Protein AF-A0A7S0JB39-F1 (afdb_monomer_lite)

InterPro domains:
  IPR001189 Manganese/iron superoxide dismutase [PR01703] (63-74)
  IPR001189 Manganese/iron superoxide dismutase [PR01703] (84-97)
  IPR019831 Manganese/iron superoxide dismutase, N-terminal [PF00081] (60-105)
  IPR036324 Manganese/iron superoxide dismutase, N-terminal domain superfamily [G3DSA:1.10.287.990] (77-115)
  IPR036324 Manganese/iron superoxide dismutase, N-terminal domain superfamily [SSF46609] (54-107)

Secondary structure (DSSP, 8-state):
-PPPPPHHHHHHHHHTT---TT--S-S-------------------------------SS--PPPSS-TTTTTTTS-HHHHHHIIIIIIHHHHHHHHHHHTTSPP--HHHHSTT---

Sequence (117 aa):
RVTPPPAGEQLLLSKFGLPSSYAAELTTTRRSALNLGIAATVASPLLLSSQSANAQDAMFSLPPLPYAYDALEPHVDAATMKFHHDYHHQAYINNLNKAMAGKPAASLASLMPGAKA

Radius of gyration: 22.7 Å; chains: 1; bounding box: 52×31×70 Å

Organism: NCBI:txid127549

Foldseek 3Di:
DDDDDPPVVVVLCVVLVHPPPPPPDDDDDDPDDPDDDDDDDDDDPPPPPPPPPPPPPQLDDQDDDPDQLCPPPPVDHSVNSCCCRVRVVVSVSVVVSVVCVPPPRDDPCRVDVPPDD

pLDDT: mean 73.62, std 20.68, range [37.75, 98.31]

Structure (mmCIF, N/CA/C/O backbone):
data_AF-A0A7S0JB39-F1
#
_entry.id   AF-A0A7S0JB39-F1
#
loop_
_atom_site.group_PDB
_atom_site.id
_atom_site.type_symbol
_atom_site.label_atom_id
_atom_site.label_alt_id
_atom_site.label_comp_id
_atom_site.label_asym_id
_atom_site.label_entity_id
_atom_site.label_seq_id
_atom_site.pdbx_PDB_ins_code
_atom_site.Cartn_x
_atom_site.Cartn_y
_atom_site.Cartn_z
_atom_site.occupancy
_atom_site.B_iso_or_equiv
_atom_site.auth_seq_id
_atom_site.auth_comp_id
_atom_site.auth_asym_id
_atom_site.auth_atom_id
_atom_site.pdbx_PDB_model_num
ATOM 1 N N . ARG A 1 1 ? 18.654 -16.261 0.564 1.00 37.75 1 ARG A N 1
ATOM 2 C CA . ARG A 1 1 ? 19.446 -15.151 1.150 1.00 37.75 1 ARG A CA 1
ATOM 3 C C . ARG A 1 1 ? 18.950 -13.863 0.505 1.00 37.75 1 ARG A C 1
ATOM 5 O O . ARG A 1 1 ? 19.311 -13.609 -0.632 1.00 37.75 1 ARG A O 1
ATOM 12 N N . VAL A 1 2 ? 18.032 -13.146 1.154 1.00 50.56 2 VAL A N 1
ATOM 13 C CA . VAL A 1 2 ? 17.442 -11.915 0.600 1.00 50.56 2 VAL A CA 1
ATOM 14 C C . VAL A 1 2 ? 18.444 -10.786 0.819 1.00 50.56 2 VAL A C 1
ATOM 16 O O . VAL A 1 2 ? 18.868 -10.558 1.952 1.00 50.56 2 VAL A O 1
ATOM 19 N N . THR A 1 3 ? 18.890 -10.143 -0.255 1.00 54.78 3 THR A N 1
ATOM 20 C CA . THR A 1 3 ? 19.767 -8.970 -0.179 1.00 54.78 3 THR A CA 1
ATOM 21 C C . THR A 1 3 ? 19.018 -7.827 0.504 1.00 54.78 3 THR A C 1
ATOM 23 O O . THR A 1 3 ? 17.880 -7.562 0.118 1.00 54.78 3 THR A O 1
ATOM 26 N N . PRO A 1 4 ? 19.603 -7.173 1.522 1.00 50.06 4 PRO A N 1
ATOM 27 C CA . PRO A 1 4 ? 18.938 -6.068 2.196 1.00 50.06 4 PRO A CA 1
ATOM 28 C C . PRO A 1 4 ? 18.714 -4.908 1.214 1.00 50.06 4 PRO A C 1
ATOM 30 O O . PRO A 1 4 ? 19.586 -4.654 0.374 1.00 50.06 4 PRO A O 1
ATOM 33 N N . PRO A 1 5 ? 17.571 -4.208 1.308 1.00 59.72 5 PRO A N 1
ATOM 34 C CA . PRO A 1 5 ? 17.297 -3.056 0.467 1.00 59.72 5 PRO A CA 1
ATOM 35 C C . PRO A 1 5 ? 18.322 -1.937 0.730 1.00 59.72 5 PRO A C 1
ATOM 37 O O . PRO A 1 5 ? 18.811 -1.793 1.860 1.00 59.72 5 PRO A O 1
ATOM 40 N N . PRO A 1 6 ? 18.677 -1.138 -0.292 1.00 71.81 6 PRO A N 1
ATOM 41 C CA . PRO A 1 6 ? 19.598 -0.018 -0.141 1.00 71.81 6 PRO A CA 1
ATOM 42 C C . PRO A 1 6 ? 19.122 0.951 0.953 1.00 71.81 6 PRO A C 1
ATOM 44 O O . PRO A 1 6 ? 17.929 1.123 1.193 1.00 71.81 6 PRO A O 1
ATOM 47 N N . ALA A 1 7 ? 20.064 1.622 1.623 1.00 62.91 7 ALA A N 1
ATOM 48 C CA . ALA A 1 7 ? 19.789 2.467 2.793 1.00 62.91 7 ALA A CA 1
ATOM 49 C C . ALA A 1 7 ? 18.712 3.551 2.559 1.00 62.91 7 ALA A C 1
ATOM 51 O O . ALA A 1 7 ? 17.996 3.920 3.490 1.00 62.91 7 ALA A O 1
ATOM 52 N N . GLY A 1 8 ? 18.557 4.025 1.316 1.00 60.66 8 GLY A N 1
ATOM 53 C CA . GLY A 1 8 ? 17.504 4.970 0.935 1.00 60.66 8 GLY A CA 1
ATOM 54 C C . GLY A 1 8 ? 16.088 4.394 1.045 1.00 60.66 8 GLY A C 1
ATOM 55 O O . GLY A 1 8 ? 15.182 5.090 1.500 1.00 60.66 8 GLY A O 1
ATOM 56 N N . GLU A 1 9 ? 15.901 3.114 0.721 1.00 59.06 9 GLU A N 1
ATOM 57 C CA . GLU A 1 9 ? 14.612 2.436 0.885 1.00 59.06 9 GLU A CA 1
ATOM 58 C C . GLU A 1 9 ? 14.302 2.226 2.367 1.00 59.06 9 GLU A C 1
ATOM 60 O O . GLU A 1 9 ? 13.189 2.507 2.799 1.00 59.06 9 GLU A O 1
ATOM 65 N N . GLN A 1 10 ? 15.292 1.861 3.188 1.00 59.97 10 GLN A N 1
ATOM 66 C CA . GLN A 1 10 ? 15.089 1.690 4.635 1.00 59.97 10 GLN A CA 1
ATOM 67 C C . GLN A 1 10 ? 14.588 2.968 5.327 1.00 59.97 10 GLN A C 1
ATOM 69 O O . GLN A 1 10 ? 13.722 2.910 6.205 1.00 59.97 10 GLN A O 1
ATOM 74 N N . LEU A 1 11 ? 15.079 4.135 4.901 1.00 63.25 11 LEU A N 1
ATOM 75 C CA . LEU A 1 11 ? 14.603 5.421 5.404 1.00 63.25 11 LEU A CA 1
ATOM 76 C C . LEU A 1 11 ? 13.153 5.702 4.979 1.00 63.25 11 LEU A C 1
ATOM 78 O O . LEU A 1 11 ? 12.378 6.225 5.779 1.00 63.25 11 LEU A O 1
ATOM 82 N N . LEU A 1 12 ? 12.757 5.329 3.759 1.00 60.78 12 LEU A N 1
ATOM 83 C CA . LEU A 1 12 ? 11.364 5.442 3.320 1.00 60.78 12 LEU A CA 1
ATOM 84 C C . LEU A 1 12 ? 10.451 4.504 4.121 1.00 60.78 12 LEU A C 1
ATOM 86 O O . LEU A 1 12 ? 9.428 4.963 4.625 1.00 60.78 12 LEU A O 1
ATOM 90 N N . LEU A 1 13 ? 10.855 3.251 4.355 1.00 60.88 13 LEU A N 1
ATOM 91 C CA . LEU A 1 13 ? 10.091 2.299 5.178 1.00 60.88 13 LEU A CA 1
ATOM 92 C C . LEU A 1 13 ? 9.796 2.850 6.585 1.00 60.88 13 LEU A C 1
ATOM 94 O O . LEU A 1 13 ? 8.662 2.749 7.059 1.00 60.88 13 LEU A O 1
ATOM 98 N N . SER A 1 14 ? 10.782 3.488 7.230 1.00 65.56 14 SER A N 1
ATOM 99 C CA . SER A 1 14 ? 10.594 4.078 8.566 1.00 65.56 14 SER A CA 1
ATOM 100 C C . SER A 1 14 ? 9.574 5.223 8.595 1.00 65.56 14 SER A C 1
ATOM 102 O O . SER A 1 14 ? 8.849 5.374 9.578 1.00 65.56 14 SER A O 1
ATOM 104 N N . LYS A 1 15 ? 9.463 6.001 7.508 1.00 64.12 15 LYS A N 1
ATOM 105 C CA . LYS A 1 15 ? 8.512 7.120 7.404 1.00 64.12 15 LYS A CA 1
ATOM 106 C C . LYS A 1 15 ? 7.070 6.638 7.243 1.00 64.12 15 LYS A C 1
ATOM 108 O O . LYS A 1 15 ? 6.155 7.312 7.706 1.00 64.12 15 LYS A O 1
ATOM 113 N N . PHE A 1 16 ? 6.868 5.465 6.642 1.00 63.53 16 PHE A N 1
ATOM 114 C CA . PHE A 1 16 ? 5.547 4.857 6.441 1.00 63.53 16 PHE A CA 1
ATOM 115 C C . PHE A 1 16 ? 5.114 3.919 7.581 1.00 63.53 16 PHE A C 1
ATOM 117 O O . PHE A 1 16 ? 4.071 3.270 7.491 1.00 63.53 16 PHE A O 1
ATOM 124 N N . GLY A 1 17 ? 5.881 3.855 8.678 1.00 58.50 17 GLY A N 1
ATOM 125 C CA . GLY A 1 17 ? 5.528 3.062 9.860 1.00 58.50 17 GLY A CA 1
ATOM 126 C C . GLY A 1 17 ? 5.431 1.559 9.587 1.00 58.50 17 GLY A C 1
ATOM 127 O O . GLY A 1 17 ? 4.705 0.857 10.291 1.00 58.50 17 GLY A O 1
ATOM 128 N N . LEU A 1 18 ? 6.122 1.089 8.549 1.00 57.50 18 LEU A N 1
ATOM 129 C CA . LEU A 1 18 ? 6.265 -0.317 8.208 1.00 57.50 18 LEU A CA 1
ATOM 130 C C . LEU A 1 18 ? 7.335 -0.935 9.113 1.00 57.50 18 LEU A C 1
ATOM 132 O O . LEU A 1 18 ? 8.441 -0.388 9.174 1.00 57.50 18 LEU A O 1
ATOM 136 N N . PRO A 1 19 ? 7.056 -2.045 9.827 1.00 50.66 19 PRO A N 1
ATOM 137 C CA . PRO A 1 19 ? 8.113 -2.741 10.536 1.00 50.66 19 PRO A CA 1
ATOM 138 C C . PRO A 1 19 ? 9.105 -3.237 9.489 1.00 50.66 19 PRO A C 1
ATOM 140 O O . PRO A 1 19 ? 8.767 -4.044 8.625 1.00 50.66 19 PRO A O 1
ATOM 143 N N . SER A 1 20 ? 10.338 -2.735 9.550 1.00 55.78 20 SER A N 1
ATOM 144 C CA . SER A 1 20 ? 11.425 -3.373 8.828 1.00 55.78 20 SER A CA 1
ATOM 145 C C . SER A 1 20 ? 11.513 -4.794 9.371 1.00 55.78 20 SER A C 1
ATOM 147 O O . SER A 1 20 ? 11.895 -4.993 10.525 1.00 55.78 20 SER A O 1
ATOM 149 N N . SER A 1 21 ? 11.170 -5.792 8.557 1.00 54.91 21 SER A N 1
ATOM 150 C CA . SER A 1 21 ? 11.362 -7.210 8.888 1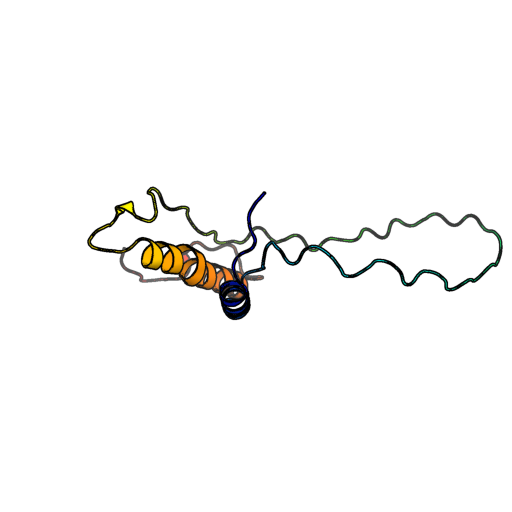.00 54.91 21 SER A CA 1
ATOM 151 C C . SER A 1 21 ? 12.843 -7.568 9.109 1.00 54.91 21 SER A C 1
ATOM 153 O O . SER A 1 21 ? 13.164 -8.715 9.395 1.00 54.91 21 SER A O 1
ATOM 155 N N . TYR A 1 22 ? 13.743 -6.583 8.989 1.00 52.69 22 TYR A N 1
ATOM 156 C CA . TYR A 1 22 ? 15.166 -6.646 9.300 1.00 52.69 22 TYR A CA 1
ATOM 157 C C . TYR A 1 22 ? 15.540 -6.086 10.686 1.00 52.69 22 TYR A C 1
ATOM 159 O O . TYR A 1 22 ? 16.694 -6.207 11.082 1.00 52.69 22 TYR A O 1
ATOM 167 N N . ALA A 1 23 ? 14.614 -5.501 11.455 1.00 51.78 23 ALA A N 1
ATOM 168 C CA . ALA A 1 23 ? 14.892 -4.952 12.792 1.00 51.78 23 ALA A CA 1
ATOM 169 C C . ALA A 1 23 ? 14.840 -6.009 13.919 1.00 51.78 23 ALA A C 1
ATOM 171 O O . ALA A 1 23 ? 14.460 -5.704 15.048 1.00 51.78 23 ALA A O 1
ATOM 172 N N . ALA A 1 24 ? 15.205 -7.255 13.618 1.00 47.06 24 ALA A N 1
ATOM 173 C CA . ALA A 1 24 ? 15.208 -8.361 14.571 1.00 47.06 24 ALA A CA 1
ATOM 174 C C . ALA A 1 24 ? 16.602 -8.986 14.695 1.00 47.06 24 ALA A C 1
ATOM 176 O O . ALA A 1 24 ? 16.780 -10.167 14.440 1.00 47.06 24 ALA A O 1
ATOM 177 N N . GLU A 1 25 ? 17.597 -8.198 15.093 1.00 48.69 25 GLU A N 1
ATOM 178 C CA . GLU A 1 25 ? 18.688 -8.687 15.938 1.00 48.69 25 GLU A CA 1
ATOM 179 C C . GLU A 1 25 ? 19.488 -7.502 16.483 1.00 48.69 25 GLU A C 1
ATOM 181 O O . GLU A 1 25 ? 19.571 -6.460 15.843 1.00 48.69 25 GLU A O 1
ATOM 186 N N . LEU A 1 26 ? 20.111 -7.692 17.648 1.00 50.53 26 LEU A N 1
ATOM 187 C CA . LEU A 1 26 ? 21.022 -6.760 18.331 1.00 50.53 26 LEU A CA 1
ATOM 188 C C . LEU A 1 26 ? 20.366 -5.681 19.202 1.00 50.53 26 LEU A C 1
ATOM 190 O O . LEU A 1 26 ? 20.626 -4.493 19.062 1.00 50.53 26 LEU A O 1
ATOM 194 N N . THR A 1 27 ? 19.648 -6.101 20.243 1.00 44.31 27 THR A N 1
ATOM 195 C CA . THR A 1 27 ? 19.823 -5.485 21.573 1.00 44.31 27 THR A CA 1
ATOM 196 C C . THR A 1 27 ? 19.563 -6.530 22.650 1.00 44.31 27 THR A C 1
ATOM 198 O O . THR A 1 27 ? 18.446 -6.689 23.125 1.00 44.31 27 THR A O 1
ATOM 201 N N . THR A 1 28 ? 20.610 -7.281 22.992 1.00 47.12 28 THR A N 1
ATOM 202 C CA . THR A 1 28 ? 20.930 -7.800 24.338 1.00 47.12 28 THR A CA 1
ATOM 203 C C . THR A 1 28 ? 21.904 -8.954 24.163 1.00 47.12 28 THR A C 1
ATOM 205 O O . THR A 1 28 ? 21.552 -10.125 24.083 1.00 47.12 28 THR A O 1
ATOM 208 N N . THR A 1 29 ? 23.181 -8.618 24.057 1.00 59.31 29 THR A N 1
ATOM 209 C CA . THR A 1 29 ? 24.263 -9.564 24.299 1.00 59.31 29 THR A CA 1
ATOM 210 C C . THR A 1 29 ? 25.409 -8.778 24.910 1.00 59.31 29 THR A C 1
ATOM 212 O O . THR A 1 29 ? 25.890 -7.806 24.338 1.00 59.31 29 THR A O 1
ATOM 215 N N . ARG A 1 30 ? 25.815 -9.236 26.098 1.00 51.31 30 ARG A N 1
ATOM 216 C CA . ARG A 1 30 ? 27.034 -8.877 26.837 1.00 51.31 30 ARG A CA 1
ATOM 217 C C . ARG A 1 30 ? 27.093 -7.480 27.463 1.00 51.31 30 ARG A C 1
ATOM 219 O O . ARG A 1 30 ? 27.983 -6.686 27.188 1.00 51.31 30 ARG A O 1
ATOM 226 N N . ARG A 1 31 ? 26.281 -7.280 28.498 1.00 45.44 31 ARG A N 1
ATOM 227 C CA . ARG A 1 31 ? 26.838 -6.813 29.781 1.00 45.44 31 ARG A CA 1
ATOM 228 C C . ARG A 1 31 ? 26.639 -7.908 30.821 1.00 45.44 31 ARG A C 1
ATOM 230 O O . ARG A 1 31 ? 25.772 -7.840 31.680 1.00 45.44 31 ARG A O 1
ATOM 237 N N . SER A 1 32 ? 27.420 -8.971 30.648 1.00 48.09 32 SER A N 1
ATOM 238 C CA . SER A 1 32 ? 27.703 -9.922 31.715 1.00 48.09 32 SER A CA 1
ATOM 239 C C . SER A 1 32 ? 28.551 -9.243 32.789 1.00 48.09 32 SER A C 1
ATOM 241 O O . SER A 1 32 ? 29.344 -8.356 32.480 1.00 48.09 32 SER A O 1
ATOM 243 N N . ALA A 1 33 ? 28.415 -9.778 34.001 1.00 49.31 33 ALA A N 1
ATOM 244 C CA . ALA A 1 33 ? 29.227 -9.554 35.194 1.00 49.31 33 ALA A CA 1
ATOM 245 C C . ALA A 1 33 ? 28.814 -8.374 36.088 1.00 49.31 33 ALA A C 1
ATOM 247 O O . ALA A 1 33 ? 29.554 -7.412 36.265 1.00 49.31 33 ALA A O 1
ATOM 248 N N . LEU A 1 34 ? 27.676 -8.535 36.772 1.00 46.50 34 LEU A N 1
ATOM 249 C CA . LEU A 1 34 ? 27.613 -8.143 38.179 1.00 46.50 34 LEU A CA 1
ATOM 250 C C . LEU A 1 34 ? 27.729 -9.425 39.015 1.00 46.50 34 LEU A C 1
ATOM 252 O O . LEU A 1 34 ? 26.794 -10.217 39.094 1.00 46.50 34 LEU A O 1
ATOM 256 N N . ASN A 1 35 ? 28.924 -9.662 39.556 1.00 48.00 35 ASN A N 1
ATOM 257 C CA . ASN A 1 35 ? 29.188 -10.731 40.513 1.00 48.00 35 ASN A CA 1
ATOM 258 C C . ASN A 1 35 ? 28.451 -10.422 41.819 1.00 48.00 35 ASN A C 1
ATOM 260 O O . ASN A 1 35 ? 28.806 -9.463 42.501 1.00 48.00 35 ASN A O 1
ATOM 264 N N . LEU A 1 36 ? 27.486 -11.258 42.198 1.00 45.88 36 LEU A N 1
ATOM 265 C CA . LEU A 1 36 ? 27.003 -11.314 43.573 1.00 45.88 36 LEU A CA 1
ATOM 266 C C . LEU A 1 36 ? 26.850 -12.779 43.983 1.00 45.88 36 LEU A C 1
ATOM 268 O O . LEU A 1 36 ? 25.867 -13.443 43.667 1.00 45.88 36 LEU A O 1
ATOM 272 N N . GLY A 1 37 ? 27.887 -13.293 44.640 1.00 51.31 37 GLY A N 1
ATOM 273 C CA . GLY A 1 37 ? 27.824 -14.562 45.344 1.00 51.31 37 GLY A CA 1
ATOM 274 C C . GLY A 1 37 ? 27.116 -14.367 46.677 1.00 51.31 37 GLY A C 1
ATOM 275 O O . GLY A 1 37 ? 27.587 -13.598 47.507 1.00 51.31 37 GLY A O 1
ATOM 276 N N . ILE A 1 38 ? 26.010 -15.077 46.877 1.00 49.28 38 ILE A N 1
ATOM 277 C CA . ILE A 1 38 ? 25.544 -15.549 48.183 1.00 49.28 38 ILE A CA 1
ATOM 278 C C . ILE A 1 38 ? 24.662 -16.779 47.969 1.00 49.28 38 ILE A C 1
ATOM 280 O O . ILE A 1 38 ? 23.962 -16.915 46.968 1.00 49.28 38 ILE A O 1
ATOM 284 N N . ALA A 1 39 ? 24.816 -17.713 48.896 1.00 45.44 39 ALA A N 1
ATOM 285 C CA . ALA A 1 39 ? 24.396 -19.097 48.830 1.00 45.44 39 ALA A CA 1
ATOM 286 C C . ALA A 1 39 ? 22.890 -19.318 49.056 1.00 45.44 39 ALA A C 1
ATOM 288 O O . ALA A 1 39 ? 22.239 -18.549 49.752 1.00 45.44 39 ALA A O 1
ATOM 289 N N . ALA A 1 40 ? 22.426 -20.455 48.525 1.00 50.66 40 ALA A N 1
ATOM 290 C CA . ALA A 1 40 ? 21.352 -21.323 49.013 1.00 50.66 40 ALA A CA 1
ATOM 291 C C . ALA A 1 40 ? 20.000 -20.692 49.403 1.00 50.66 40 ALA A C 1
ATOM 293 O O . ALA A 1 40 ? 19.859 -20.049 50.434 1.00 50.66 40 ALA A O 1
ATOM 294 N N . THR A 1 41 ? 18.950 -21.051 48.664 1.00 43.88 41 THR A N 1
ATOM 295 C CA . THR A 1 41 ? 17.744 -21.729 49.187 1.00 43.88 41 THR A CA 1
ATOM 296 C C . THR A 1 41 ? 16.807 -22.048 48.021 1.00 43.88 41 THR A C 1
ATOM 298 O O . THR A 1 41 ? 16.742 -21.327 47.030 1.00 43.88 41 THR A O 1
ATOM 301 N N . VAL A 1 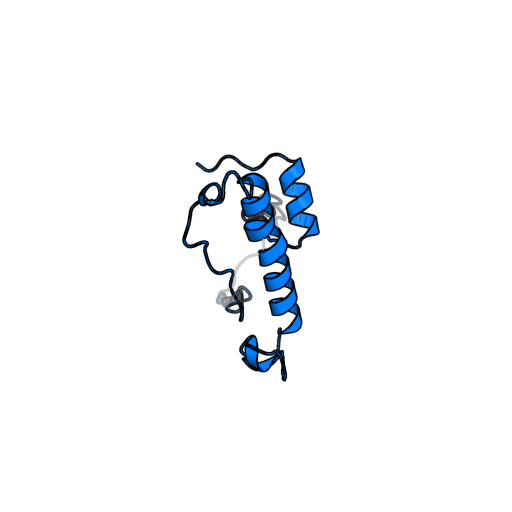42 ? 16.133 -23.191 48.113 1.00 53.06 42 VAL A N 1
ATOM 302 C CA . VAL A 1 42 ? 15.190 -23.706 47.117 1.00 53.06 42 VAL A CA 1
ATOM 303 C C . VAL A 1 42 ? 13.994 -22.761 46.968 1.00 53.06 42 VAL A C 1
ATOM 305 O O . VAL A 1 42 ? 13.079 -22.766 47.781 1.00 53.06 42 VAL A O 1
ATOM 308 N N . ALA A 1 43 ? 13.992 -21.935 45.928 1.00 50.47 43 ALA A N 1
ATOM 309 C CA . ALA A 1 43 ? 12.838 -21.132 45.552 1.00 50.47 43 ALA A CA 1
ATOM 310 C C . ALA A 1 43 ? 12.545 -21.400 44.079 1.00 50.47 43 ALA A C 1
ATOM 312 O O . ALA A 1 43 ? 13.333 -21.060 43.197 1.00 50.47 43 ALA A O 1
ATOM 313 N N . SER A 1 44 ? 11.430 -22.091 43.851 1.00 48.94 44 SER A N 1
ATOM 314 C CA . SER A 1 44 ? 10.837 -22.376 42.551 1.00 48.94 44 SER A CA 1
ATOM 315 C C . SER A 1 44 ? 11.005 -21.195 41.594 1.00 48.94 44 SER A C 1
ATOM 317 O O . SER A 1 44 ? 10.634 -20.077 41.966 1.00 48.94 44 SER A O 1
ATOM 319 N N . PRO A 1 45 ? 11.491 -21.395 40.357 1.00 53.25 45 PRO A N 1
ATOM 320 C CA . PRO A 1 45 ? 11.346 -20.357 39.362 1.00 53.25 45 PRO A CA 1
ATOM 321 C C . PRO A 1 45 ? 9.855 -20.311 39.026 1.00 53.25 45 PRO A C 1
ATOM 323 O O . PRO A 1 45 ? 9.336 -21.148 38.288 1.00 53.25 45 PRO A O 1
ATOM 326 N N . LEU A 1 46 ? 9.143 -19.351 39.619 1.00 60.56 46 LEU A N 1
ATOM 327 C CA . LEU A 1 46 ? 7.903 -18.853 39.049 1.00 60.56 46 LEU A CA 1
ATOM 328 C C . LEU A 1 46 ? 8.265 -18.429 37.625 1.00 60.56 46 LEU A C 1
ATOM 330 O O . LEU A 1 46 ? 8.967 -17.434 37.439 1.00 60.56 46 LEU A O 1
ATOM 334 N N . LEU A 1 47 ? 7.869 -19.240 36.639 1.00 61.25 47 LEU A N 1
ATOM 335 C CA . LEU A 1 47 ? 7.963 -18.884 35.232 1.00 61.25 47 LEU A CA 1
ATOM 336 C C . LEU A 1 47 ? 7.230 -17.552 35.073 1.00 61.25 47 LEU A C 1
ATOM 338 O O . LEU A 1 47 ? 6.000 -17.500 35.069 1.00 61.25 47 LEU A O 1
ATOM 342 N N . LEU A 1 48 ? 7.991 -16.466 34.971 1.00 61.12 48 LEU A N 1
ATOM 343 C CA . LEU A 1 48 ? 7.472 -15.206 34.487 1.00 61.12 48 LEU A CA 1
ATOM 344 C C . LEU A 1 48 ? 7.177 -15.440 33.009 1.00 61.12 48 LEU A C 1
ATOM 346 O O . LEU A 1 48 ? 8.073 -15.366 32.172 1.00 61.12 48 LEU A O 1
ATOM 350 N N . SER A 1 49 ? 5.933 -15.811 32.711 1.00 61.97 49 SER A N 1
ATOM 351 C CA . SER A 1 49 ? 5.418 -15.876 31.352 1.00 61.97 49 SER A CA 1
ATOM 352 C C . SER A 1 49 ? 5.607 -14.500 30.728 1.00 61.97 49 SER A C 1
ATOM 354 O O . SER A 1 49 ? 4.818 -13.584 30.966 1.00 61.97 49 SER A O 1
ATOM 356 N N . SER A 1 50 ? 6.674 -14.346 29.950 1.00 60.44 50 SER A N 1
ATOM 357 C CA . SER A 1 50 ? 6.844 -13.266 28.995 1.00 60.44 50 SER A CA 1
ATOM 358 C C . SER A 1 50 ? 5.706 -13.403 27.993 1.00 60.44 50 SER A C 1
ATOM 360 O O . SER A 1 50 ? 5.801 -14.114 26.995 1.00 60.44 50 SER A O 1
ATOM 362 N N . GLN A 1 51 ? 4.581 -12.761 28.305 1.00 54.56 51 GLN A N 1
ATOM 363 C CA . GLN A 1 51 ? 3.520 -12.517 27.346 1.00 54.56 51 GLN A CA 1
ATOM 364 C C . GLN A 1 51 ? 4.118 -11.609 26.281 1.00 54.56 51 GLN A C 1
ATOM 366 O O . GLN A 1 51 ? 4.137 -10.386 26.403 1.00 54.56 51 GLN A O 1
ATOM 371 N N . SER A 1 52 ? 4.672 -12.254 25.256 1.00 52.25 52 SER A N 1
ATOM 372 C CA . SER A 1 52 ? 4.841 -11.660 23.946 1.00 52.25 52 SER A CA 1
ATOM 373 C C . SER A 1 52 ? 3.479 -11.079 23.602 1.00 52.25 52 SER A C 1
ATOM 375 O O . SER A 1 52 ? 2.497 -11.822 23.524 1.00 52.25 52 SER A O 1
ATOM 377 N N . ALA A 1 53 ? 3.385 -9.752 23.542 1.00 48.50 53 ALA A N 1
ATOM 378 C CA . ALA A 1 53 ? 2.177 -9.093 23.094 1.00 48.50 53 ALA A CA 1
ATOM 379 C C . ALA A 1 53 ? 1.904 -9.645 21.698 1.00 48.50 53 ALA A C 1
ATOM 381 O O . ALA A 1 53 ? 2.648 -9.354 20.761 1.00 48.50 53 ALA A O 1
ATOM 382 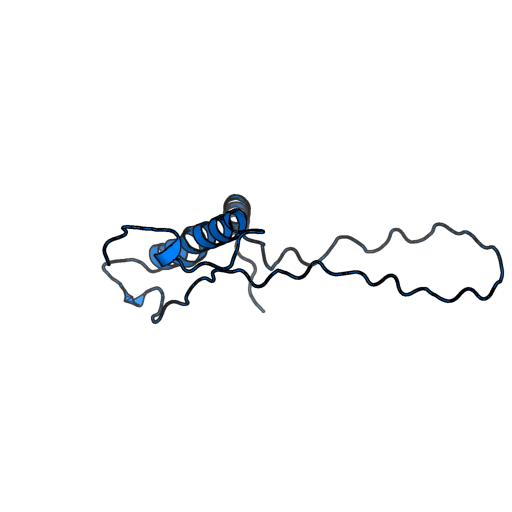N N . ASN A 1 54 ? 0.906 -10.529 21.609 1.00 47.62 54 ASN A N 1
ATOM 383 C CA . ASN A 1 54 ? 0.420 -11.066 20.354 1.00 47.62 54 ASN A CA 1
ATOM 384 C C . ASN A 1 54 ? 0.302 -9.884 19.399 1.00 47.62 54 ASN A C 1
ATOM 386 O O . ASN A 1 54 ? -0.370 -8.897 19.718 1.00 47.62 54 ASN A O 1
ATOM 390 N N . ALA A 1 55 ? 0.975 -9.985 18.254 1.00 48.12 55 ALA A N 1
ATOM 391 C CA . ALA A 1 55 ? 0.541 -9.282 17.069 1.00 48.12 55 ALA A CA 1
ATOM 392 C C . ALA A 1 55 ? -0.921 -9.695 16.895 1.00 48.12 55 ALA A C 1
ATOM 394 O O . ALA A 1 55 ? -1.209 -10.801 16.455 1.00 48.12 55 ALA A O 1
ATOM 395 N N . GLN A 1 56 ? -1.828 -8.869 17.415 1.00 49.00 56 GLN A N 1
ATOM 396 C CA . GLN A 1 56 ? -3.257 -9.001 17.201 1.00 49.00 56 GLN A CA 1
ATOM 397 C C . GLN A 1 56 ? -3.433 -9.222 15.706 1.00 49.00 56 GLN A C 1
ATOM 399 O O . GLN A 1 56 ? -2.885 -8.427 14.935 1.00 49.00 56 GLN A O 1
ATOM 404 N N . ASP A 1 57 ? -4.116 -10.303 15.321 1.00 60.78 57 ASP A N 1
ATOM 405 C CA . ASP A 1 57 ? -4.478 -10.565 13.932 1.00 60.78 57 ASP A CA 1
ATOM 406 C C . ASP A 1 57 ? -5.025 -9.264 13.355 1.00 60.78 57 ASP A C 1
ATOM 408 O O . ASP A 1 57 ? -6.061 -8.750 13.786 1.00 60.78 57 ASP A O 1
ATOM 412 N N . ALA A 1 58 ? -4.233 -8.650 12.477 1.00 73.06 58 ALA A N 1
ATOM 413 C CA . ALA A 1 58 ? -4.535 -7.331 11.968 1.00 73.06 58 ALA A CA 1
ATOM 414 C C . ALA A 1 58 ? -5.887 -7.423 11.254 1.00 73.06 58 ALA A C 1
ATOM 416 O O . ALA A 1 58 ? -6.046 -8.225 10.336 1.00 73.06 58 ALA A O 1
ATOM 417 N N . MET A 1 59 ? -6.867 -6.634 11.704 1.00 89.44 59 MET A N 1
ATOM 418 C CA . MET A 1 59 ? -8.259 -6.750 11.251 1.00 89.44 59 MET A CA 1
ATOM 419 C C . MET A 1 59 ? -8.401 -6.594 9.728 1.00 89.44 59 MET A C 1
ATOM 421 O O . MET A 1 59 ? -9.319 -7.145 9.127 1.00 89.44 59 MET A O 1
ATOM 425 N N . PHE A 1 60 ? -7.467 -5.873 9.105 1.00 94.06 60 PHE A N 1
ATOM 426 C CA . PHE A 1 60 ? -7.306 -5.770 7.660 1.00 94.06 60 PHE A CA 1
ATOM 427 C C . PHE A 1 60 ? -5.903 -6.196 7.221 1.00 94.06 60 PHE A C 1
ATOM 429 O O . PHE A 1 60 ? -4.913 -5.896 7.895 1.00 94.06 60 PHE A O 1
ATOM 436 N N . SER A 1 61 ? -5.814 -6.823 6.047 1.00 94.56 61 SER A N 1
ATOM 437 C CA . SER A 1 61 ? -4.570 -7.294 5.431 1.00 94.56 61 SER A CA 1
ATOM 438 C C . SER A 1 61 ? -4.425 -6.789 3.996 1.00 94.56 61 SER A C 1
ATOM 440 O O . SER A 1 61 ? -5.415 -6.447 3.348 1.00 94.56 61 SER A O 1
ATOM 442 N N . LEU A 1 62 ? -3.177 -6.707 3.517 1.00 94.88 62 LEU A N 1
ATOM 443 C CA . LEU A 1 62 ? -2.860 -6.296 2.150 1.00 94.88 62 LEU A CA 1
ATOM 444 C C . LEU A 1 62 ? -3.156 -7.454 1.189 1.00 94.88 62 LEU A C 1
ATOM 446 O O . LEU A 1 62 ? -2.488 -8.486 1.292 1.00 94.88 62 LEU A O 1
ATOM 450 N N . PRO A 1 63 ? -4.134 -7.325 0.271 1.00 95.56 63 PRO A N 1
ATOM 451 C CA . PRO A 1 63 ? -4.403 -8.366 -0.710 1.00 95.56 63 PRO A CA 1
ATOM 452 C C . PRO A 1 63 ? -3.214 -8.501 -1.664 1.00 95.56 63 PRO A C 1
ATOM 454 O O . PRO A 1 63 ? -2.739 -7.479 -2.153 1.00 95.56 63 PRO A O 1
ATOM 457 N N . PRO A 1 64 ? -2.742 -9.719 -1.973 1.00 96.38 64 PRO A N 1
ATOM 458 C CA . PRO A 1 64 ? -1.675 -9.892 -2.948 1.00 96.38 64 PRO A CA 1
ATOM 459 C C . PRO A 1 64 ? -2.148 -9.494 -4.351 1.00 96.38 64 PRO A C 1
ATOM 461 O O . PRO A 1 64 ? -3.316 -9.685 -4.704 1.00 96.38 64 PRO A O 1
ATOM 464 N N . LEU A 1 65 ? -1.226 -8.997 -5.179 1.00 96.69 65 LEU A N 1
ATOM 465 C CA . LEU A 1 65 ? -1.508 -8.780 -6.596 1.00 96.69 65 LEU A CA 1
ATOM 466 C C . LEU A 1 65 ? -1.797 -10.122 -7.295 1.00 96.69 65 LEU A C 1
ATOM 468 O O . LEU A 1 65 ? -1.029 -11.071 -7.127 1.00 96.69 65 LEU A O 1
ATOM 472 N N . PRO A 1 66 ? -2.843 -10.202 -8.140 1.00 97.69 66 PRO A N 1
ATOM 473 C CA . PRO A 1 66 ? -3.124 -11.391 -8.946 1.00 97.69 66 PRO A CA 1
ATOM 474 C C . PRO A 1 66 ? -2.250 -11.481 -10.213 1.00 97.69 66 PRO A C 1
ATOM 476 O O . PRO A 1 66 ? -2.441 -12.381 -11.027 1.00 97.69 66 PRO A O 1
ATOM 479 N N . TYR A 1 67 ? -1.318 -10.544 -10.403 1.00 97.94 67 TYR A N 1
ATOM 480 C CA . TYR A 1 67 ? -0.432 -10.431 -11.562 1.00 97.94 67 TYR A CA 1
ATOM 481 C C . TYR A 1 67 ? 0.951 -9.894 -11.152 1.00 97.94 67 TYR A C 1
ATOM 483 O O . TYR A 1 67 ? 1.132 -9.385 -10.047 1.00 97.94 67 TYR A O 1
ATOM 491 N N . ALA A 1 68 ? 1.940 -10.017 -12.038 1.00 98.06 68 ALA A N 1
ATOM 492 C CA . ALA A 1 68 ? 3.281 -9.473 -11.819 1.00 98.06 68 ALA A CA 1
ATOM 493 C C . ALA A 1 68 ? 3.293 -7.934 -11.905 1.00 98.06 68 ALA A C 1
ATOM 495 O O . ALA A 1 68 ? 2.442 -7.341 -12.561 1.00 98.06 68 ALA A O 1
ATOM 496 N N . TYR A 1 69 ? 4.259 -7.272 -11.259 1.00 98.19 69 TYR A N 1
ATOM 497 C CA . TYR A 1 69 ? 4.312 -5.801 -11.202 1.00 98.19 69 TYR A CA 1
ATOM 498 C C . TYR A 1 69 ? 4.404 -5.123 -12.579 1.00 98.19 69 TYR A C 1
ATOM 500 O O . TYR A 1 69 ? 3.926 -4.004 -12.728 1.00 98.19 69 TYR A O 1
ATOM 508 N N . ASP A 1 70 ? 4.990 -5.791 -13.568 1.00 98.06 70 ASP A N 1
ATOM 509 C CA . ASP A 1 70 ? 5.175 -5.331 -14.949 1.00 98.06 70 ASP A CA 1
ATOM 510 C C . ASP A 1 70 ? 4.008 -5.690 -15.886 1.00 98.06 70 ASP A C 1
ATOM 512 O O . ASP A 1 70 ? 3.989 -5.275 -17.042 1.00 98.06 70 ASP A O 1
ATOM 516 N N . ALA A 1 71 ? 2.992 -6.417 -15.408 1.00 98.31 71 ALA A N 1
ATOM 517 C CA . ALA A 1 71 ? 1.893 -6.908 -16.245 1.00 98.31 71 ALA A CA 1
ATOM 518 C C . ALA A 1 71 ? 1.019 -5.799 -16.868 1.00 98.31 71 ALA A C 1
ATOM 520 O O . ALA A 1 71 ? 0.203 -6.086 -17.742 1.00 98.31 71 ALA A O 1
ATOM 521 N N . LEU A 1 72 ? 1.157 -4.553 -16.403 1.00 97.62 72 LEU A N 1
ATOM 522 C CA . LEU A 1 72 ? 0.407 -3.386 -16.880 1.00 97.62 72 LEU A CA 1
ATOM 523 C C . LEU A 1 72 ? 1.226 -2.476 -17.808 1.00 97.62 72 LEU A C 1
ATOM 525 O O . LEU A 1 72 ? 0.751 -1.404 -18.203 1.00 97.62 72 LEU A O 1
ATOM 529 N N . GLU A 1 73 ? 2.440 -2.879 -18.181 1.00 95.81 73 GLU A N 1
ATOM 530 C CA . GLU A 1 73 ? 3.219 -2.149 -19.174 1.00 95.81 73 GLU A CA 1
ATOM 531 C C . GLU A 1 73 ? 2.563 -2.200 -20.568 1.00 95.81 73 GLU A C 1
ATOM 533 O O . GLU A 1 73 ? 1.915 -3.189 -20.924 1.00 95.81 73 GLU A O 1
ATOM 538 N N . PRO A 1 74 ? 2.701 -1.132 -21.382 1.00 96.81 74 PRO A N 1
ATOM 539 C CA . PRO A 1 74 ? 3.489 0.089 -21.154 1.00 96.81 74 PRO A CA 1
ATOM 540 C C . PRO A 1 74 ? 2.720 1.207 -20.424 1.00 96.81 74 PRO A C 1
ATOM 542 O O . PRO A 1 74 ? 3.180 2.346 -20.380 1.00 96.81 74 PRO A O 1
ATOM 545 N N . HIS A 1 75 ? 1.519 0.928 -19.913 1.00 98.31 75 HIS A N 1
ATOM 546 C CA . HIS A 1 75 ? 0.638 1.957 -19.356 1.00 98.31 75 HIS A CA 1
ATOM 547 C C . HIS A 1 75 ? 0.979 2.325 -17.914 1.00 98.31 75 HIS A C 1
ATOM 549 O O . HIS A 1 75 ? 0.837 3.486 -17.531 1.00 98.31 75 HIS A O 1
ATOM 555 N N . VAL A 1 76 ? 1.428 1.350 -17.125 1.00 97.62 76 VAL A N 1
ATOM 556 C CA . VAL A 1 76 ? 1.931 1.564 -15.768 1.00 97.62 76 VAL A CA 1
ATOM 557 C C . VAL A 1 76 ? 3.225 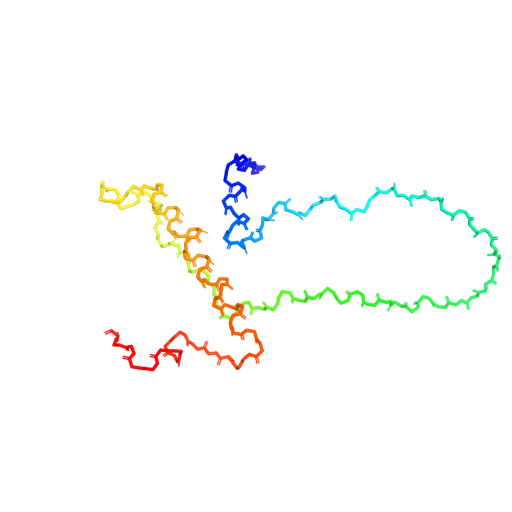0.784 -15.620 1.00 97.62 76 VAL A C 1
ATOM 559 O O . VAL A 1 76 ? 3.244 -0.423 -15.848 1.00 97.62 76 VAL A O 1
ATOM 562 N N . ASP A 1 77 ? 4.299 1.474 -15.252 1.00 98.00 77 ASP A N 1
ATOM 563 C CA . ASP A 1 77 ? 5.599 0.843 -15.059 1.00 98.00 77 ASP A CA 1
ATOM 564 C C . ASP A 1 77 ? 5.646 0.011 -13.765 1.00 98.00 77 ASP A C 1
ATOM 566 O O . ASP A 1 77 ? 4.952 0.286 -12.774 1.00 98.00 77 ASP A O 1
ATOM 570 N N . ALA A 1 78 ? 6.518 -0.999 -13.761 1.00 98.00 78 ALA A N 1
ATOM 571 C CA . ALA A 1 78 ? 6.654 -1.923 -12.639 1.00 98.00 78 ALA A CA 1
ATOM 572 C C . ALA A 1 78 ? 7.077 -1.248 -11.323 1.00 98.00 78 ALA A C 1
ATOM 574 O O . ALA A 1 78 ? 6.661 -1.685 -10.244 1.00 98.00 78 ALA A O 1
ATOM 575 N N . ALA A 1 79 ? 7.888 -0.183 -11.383 1.00 97.62 79 ALA A N 1
ATOM 576 C CA . ALA A 1 79 ? 8.325 0.525 -10.184 1.00 97.62 79 ALA A CA 1
ATOM 577 C C . ALA A 1 79 ? 7.141 1.253 -9.539 1.00 97.62 79 ALA A C 1
ATOM 579 O O . ALA A 1 79 ? 6.939 1.119 -8.331 1.00 97.62 79 ALA A O 1
ATOM 580 N N . THR A 1 80 ? 6.308 1.932 -10.329 1.00 98.00 80 THR A N 1
ATOM 581 C CA . THR A 1 80 ? 5.063 2.552 -9.857 1.00 98.00 80 THR A CA 1
ATOM 582 C C . THR A 1 80 ? 4.148 1.526 -9.193 1.00 98.00 80 THR A C 1
ATOM 584 O O . THR A 1 80 ? 3.691 1.763 -8.071 1.00 98.00 80 THR A O 1
ATOM 587 N N . MET A 1 81 ? 3.928 0.361 -9.814 1.00 98.19 81 MET A N 1
ATOM 588 C CA . MET A 1 81 ? 3.093 -0.693 -9.220 1.00 98.19 81 MET A CA 1
ATOM 589 C C . MET A 1 81 ? 3.662 -1.216 -7.902 1.00 98.19 81 MET A C 1
ATOM 591 O O . MET A 1 81 ? 2.922 -1.366 -6.923 1.00 98.19 81 MET A O 1
ATOM 595 N N . LYS A 1 82 ? 4.979 -1.436 -7.847 1.00 96.56 82 LYS A N 1
ATOM 596 C CA . LYS A 1 82 ? 5.664 -1.851 -6.622 1.00 96.56 82 LYS A CA 1
ATOM 597 C C . LYS A 1 82 ? 5.516 -0.809 -5.522 1.00 96.56 82 LYS A C 1
ATOM 599 O O . LYS A 1 82 ? 5.142 -1.153 -4.402 1.00 96.56 82 LYS A O 1
ATOM 604 N N . PHE A 1 83 ? 5.763 0.462 -5.839 1.00 97.19 83 PHE A N 1
ATOM 605 C CA . PHE A 1 83 ? 5.690 1.525 -4.846 1.00 97.19 83 PHE A CA 1
ATOM 606 C C . PHE A 1 83 ? 4.265 1.739 -4.328 1.00 97.19 83 PHE A C 1
ATOM 608 O O . PHE A 1 83 ? 4.044 1.888 -3.121 1.00 97.19 83 PHE A O 1
ATOM 615 N N . HIS A 1 84 ? 3.289 1.712 -5.231 1.00 97.88 84 HIS A N 1
ATOM 616 C CA . HIS A 1 84 ? 1.881 1.875 -4.900 1.00 97.88 84 HIS A CA 1
ATOM 617 C C . HIS A 1 84 ? 1.367 0.750 -3.992 1.00 97.88 84 HIS A C 1
ATOM 619 O O . HIS A 1 84 ? 0.762 1.020 -2.952 1.00 97.88 84 HIS A O 1
ATOM 625 N N . HIS A 1 85 ? 1.633 -0.506 -4.346 1.00 97.69 85 HIS A N 1
ATOM 626 C CA . HIS A 1 85 ? 1.139 -1.644 -3.580 1.00 97.69 85 HIS A CA 1
ATOM 627 C C . HIS A 1 85 ? 1.899 -1.844 -2.261 1.00 97.69 85 HIS A C 1
ATOM 629 O O . HIS A 1 85 ? 1.294 -1.835 -1.188 1.00 97.69 85 HIS A O 1
ATOM 635 N N . ASP A 1 86 ? 3.225 -1.986 -2.320 1.00 96.56 86 ASP A N 1
ATOM 636 C CA . ASP A 1 86 ? 4.008 -2.441 -1.165 1.00 96.56 86 ASP A CA 1
ATOM 637 C C . ASP A 1 86 ? 4.136 -1.355 -0.088 1.00 96.56 86 ASP A C 1
ATOM 639 O O . ASP A 1 86 ? 4.284 -1.672 1.093 1.00 96.56 86 ASP A O 1
ATOM 643 N N . TYR A 1 87 ? 4.070 -0.073 -0.475 1.00 94.62 87 TYR A N 1
ATOM 644 C CA . TYR A 1 87 ? 4.228 1.042 0.463 1.00 94.62 87 TYR A CA 1
ATOM 645 C C . TYR A 1 87 ? 2.945 1.830 0.679 1.00 94.62 87 TYR A C 1
ATOM 647 O O . TYR A 1 87 ? 2.510 1.946 1.824 1.00 94.62 87 TYR A O 1
ATOM 655 N N . HIS A 1 88 ? 2.322 2.381 -0.368 1.00 97.62 88 HIS A N 1
ATOM 656 C CA . HIS A 1 88 ? 1.155 3.251 -0.170 1.00 97.62 88 HIS A CA 1
ATOM 657 C C . HIS A 1 88 ? -0.056 2.476 0.358 1.00 97.62 88 HIS A C 1
ATOM 659 O O . HIS A 1 88 ? -0.627 2.855 1.384 1.00 97.62 88 HIS A O 1
ATOM 665 N N . HIS A 1 89 ? -0.420 1.366 -0.285 1.00 97.25 89 HIS A N 1
ATOM 666 C CA . HIS A 1 89 ? -1.543 0.540 0.157 1.00 97.25 89 HIS A CA 1
ATOM 667 C C . HIS A 1 89 ? -1.274 -0.065 1.545 1.00 97.25 89 HIS A C 1
ATOM 669 O O . HIS A 1 89 ? -2.110 0.041 2.446 1.00 97.25 89 HIS A O 1
ATOM 675 N N . GLN A 1 90 ? -0.069 -0.591 1.773 1.00 95.88 90 GLN A N 1
ATOM 676 C CA . GLN A 1 90 ? 0.323 -1.107 3.084 1.00 95.88 90 GLN A CA 1
ATOM 677 C C . GLN A 1 90 ? 0.272 -0.038 4.191 1.00 95.88 90 GLN A C 1
ATOM 679 O O . GLN A 1 90 ? -0.172 -0.323 5.306 1.00 95.88 90 GLN A O 1
ATOM 684 N N . ALA A 1 91 ? 0.686 1.201 3.909 1.00 95.88 91 ALA A N 1
ATOM 685 C CA . ALA A 1 91 ? 0.604 2.297 4.872 1.00 95.88 91 ALA A CA 1
ATOM 686 C C . ALA A 1 91 ? -0.852 2.616 5.252 1.00 95.88 91 ALA A C 1
ATOM 688 O O . ALA A 1 91 ? -1.139 2.81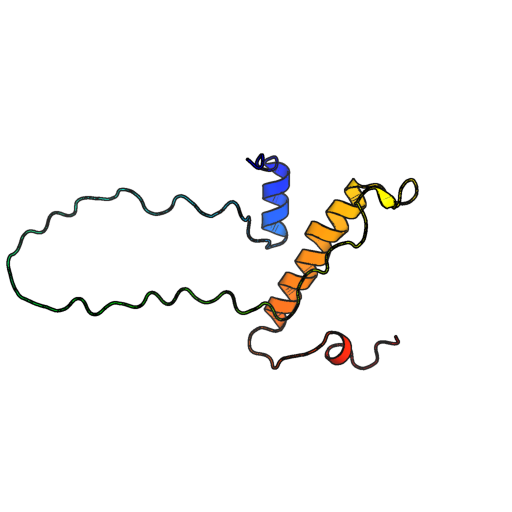8 6.437 1.00 95.88 91 ALA A O 1
ATOM 689 N N . TYR A 1 92 ? -1.783 2.607 4.289 1.00 96.38 92 TYR A N 1
ATOM 690 C CA . TYR A 1 92 ? -3.212 2.764 4.582 1.00 96.38 92 TYR A CA 1
ATOM 691 C C . TYR A 1 92 ? -3.731 1.654 5.494 1.00 96.38 92 TYR A C 1
ATOM 693 O O . TYR A 1 92 ? -4.406 1.950 6.479 1.00 96.38 92 TYR A O 1
ATOM 701 N N . ILE A 1 93 ? -3.359 0.402 5.230 1.00 96.00 93 ILE A N 1
ATOM 702 C CA . ILE A 1 93 ? -3.765 -0.748 6.048 1.00 96.00 93 ILE A CA 1
ATOM 703 C C . ILE A 1 93 ? -3.210 -0.645 7.466 1.00 96.00 93 ILE A C 1
ATOM 705 O O . ILE A 1 93 ? -3.950 -0.811 8.436 1.00 96.00 93 ILE A O 1
ATOM 709 N N . ASN A 1 94 ? -1.930 -0.300 7.612 1.00 94.81 94 ASN A N 1
ATOM 710 C CA . ASN A 1 94 ? -1.309 -0.111 8.921 1.00 94.81 94 ASN A CA 1
ATOM 711 C C . ASN A 1 94 ? -2.032 0.971 9.734 1.00 94.81 94 ASN A C 1
ATOM 713 O O . ASN A 1 94 ? -2.314 0.780 10.917 1.00 94.81 94 ASN A O 1
ATOM 717 N N . ASN A 1 95 ? -2.343 2.107 9.109 1.00 95.50 95 ASN A N 1
ATOM 718 C CA . ASN A 1 95 ? -3.020 3.215 9.780 1.00 95.50 95 ASN A CA 1
ATOM 719 C C . ASN A 1 95 ? -4.486 2.895 10.092 1.00 95.50 95 ASN A C 1
ATOM 721 O O . ASN A 1 95 ? -4.967 3.257 11.166 1.00 95.50 95 ASN A O 1
ATOM 725 N N . LEU A 1 96 ? -5.173 2.167 9.212 1.00 94.44 96 LEU A N 1
ATOM 726 C CA . LEU A 1 96 ? -6.529 1.690 9.456 1.00 94.44 96 LEU A CA 1
ATOM 727 C C . LEU A 1 96 ? -6.571 0.721 10.643 1.00 94.44 96 LEU A C 1
ATOM 729 O O . LEU A 1 96 ? -7.373 0.907 11.554 1.00 94.44 96 LEU A O 1
ATOM 733 N N . ASN A 1 97 ? -5.666 -0.257 10.693 1.00 94.75 97 ASN A N 1
AT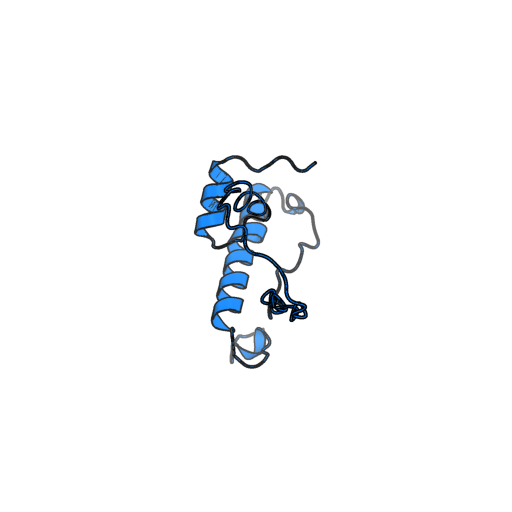OM 734 C CA . ASN A 1 97 ? -5.571 -1.187 11.819 1.00 94.75 97 ASN A CA 1
ATOM 735 C C . ASN A 1 97 ? -5.271 -0.463 13.140 1.00 94.75 97 ASN A C 1
ATOM 737 O O . ASN A 1 97 ? -5.893 -0.768 14.157 1.00 94.75 97 ASN A O 1
ATOM 741 N N . LYS A 1 98 ? -4.392 0.551 13.128 1.00 94.69 98 LYS A N 1
ATOM 742 C CA . LYS A 1 98 ? -4.159 1.416 14.300 1.00 94.69 98 LYS A CA 1
ATOM 743 C C . LYS A 1 98 ? -5.434 2.142 14.734 1.00 94.69 98 LYS A C 1
ATOM 745 O O . LYS A 1 98 ? -5.729 2.181 15.924 1.00 94.69 98 LYS A O 1
ATOM 750 N N . ALA A 1 99 ? -6.201 2.690 13.791 1.00 93.06 99 ALA A N 1
ATOM 751 C CA . ALA A 1 99 ? -7.460 3.377 14.085 1.00 93.06 99 ALA A CA 1
ATOM 752 C C . ALA A 1 99 ? -8.560 2.430 14.605 1.00 93.06 99 ALA A C 1
ATOM 754 O O . ALA A 1 99 ? -9.452 2.867 15.335 1.00 93.06 99 ALA A O 1
ATOM 755 N N . MET A 1 100 ? -8.490 1.145 14.248 1.00 93.06 100 MET A N 1
ATOM 756 C CA . MET A 1 100 ? -9.439 0.112 14.668 1.00 93.06 100 MET A CA 1
ATOM 757 C C . MET A 1 100 ? -9.037 -0.638 15.942 1.00 93.06 100 MET A C 1
ATOM 759 O O . MET A 1 100 ? -9.814 -1.456 16.431 1.00 93.06 100 MET A O 1
ATOM 763 N N . ALA A 1 101 ? -7.875 -0.339 16.526 1.00 91.81 101 ALA A N 1
ATOM 764 C CA . ALA A 1 101 ? -7.436 -0.957 17.771 1.00 91.81 101 ALA A CA 1
ATOM 765 C C . ALA A 1 101 ? -8.473 -0.753 18.895 1.00 91.81 101 ALA A C 1
ATOM 767 O O . ALA A 1 101 ? -8.844 0.374 19.226 1.00 91.81 101 ALA A O 1
ATOM 768 N N . GLY A 1 102 ? -8.958 -1.857 19.473 1.00 89.75 102 GLY A N 1
ATOM 769 C CA . GLY A 1 102 ? -9.965 -1.849 20.541 1.00 89.75 102 GLY A CA 1
ATOM 770 C C . GLY A 1 102 ? -11.404 -1.573 20.085 1.00 89.75 102 GLY A C 1
ATOM 771 O O . GLY A 1 102 ? -12.294 -1.472 20.930 1.00 89.75 102 GLY A O 1
ATOM 772 N N . LYS A 1 103 ? -11.657 -1.451 18.776 1.00 91.19 103 LYS A N 1
ATOM 773 C CA . LYS A 1 103 ? -13.015 -1.362 18.221 1.00 91.19 103 LYS A CA 1
ATOM 774 C C . LYS A 1 103 ? -13.557 -2.761 17.887 1.00 91.19 103 LYS A C 1
ATOM 776 O O . LYS A 1 103 ? -12.769 -3.686 17.694 1.00 91.19 103 LYS A O 1
ATOM 781 N N . PRO A 1 104 ? -14.890 -2.932 17.801 1.00 91.44 104 PRO A N 1
ATOM 782 C CA . PRO A 1 104 ? -15.483 -4.168 17.304 1.00 91.44 104 PRO A CA 1
ATOM 783 C C . PRO A 1 104 ? -14.993 -4.505 15.895 1.00 91.44 104 PRO A C 1
ATOM 785 O O . PRO A 1 104 ? -14.672 -3.606 15.112 1.00 91.44 104 PRO A O 1
ATOM 788 N N . ALA A 1 105 ? -15.003 -5.798 15.570 1.00 87.88 105 ALA A N 1
ATOM 789 C CA . ALA A 1 105 ? -14.714 -6.265 14.224 1.00 87.88 105 ALA A CA 1
ATOM 790 C C . ALA A 1 105 ? -15.641 -5.583 13.206 1.00 87.88 105 ALA A C 1
ATOM 792 O O . ALA A 1 105 ? -16.857 -5.517 13.403 1.00 87.88 105 ALA A O 1
ATOM 793 N N . ALA A 1 106 ? -15.060 -5.079 12.121 1.00 88.44 106 ALA A N 1
ATOM 794 C CA . ALA A 1 106 ? -15.769 -4.349 11.080 1.00 88.44 106 ALA A CA 1
ATOM 795 C C . ALA A 1 106 ? -15.241 -4.746 9.698 1.00 88.44 106 ALA A C 1
ATOM 797 O O . ALA A 1 106 ? -14.058 -5.034 9.530 1.00 88.44 106 ALA A O 1
ATOM 798 N N . SER A 1 107 ? -16.114 -4.718 8.693 1.00 90.06 107 SER A N 1
ATOM 799 C CA . SER A 1 107 ? -15.713 -4.800 7.284 1.00 90.06 107 SER A CA 1
ATOM 800 C C . SER A 1 107 ? -15.456 -3.401 6.718 1.00 90.06 107 SER A C 1
ATOM 802 O O . SER A 1 107 ? -16.018 -2.421 7.214 1.00 90.06 107 SER A O 1
ATOM 804 N N . LEU A 1 108 ? -14.675 -3.290 5.636 1.00 88.25 108 LEU A N 1
ATOM 805 C CA . LEU A 1 108 ? -14.463 -2.004 4.949 1.00 88.25 108 LEU A CA 1
ATOM 806 C C . LEU A 1 108 ? -15.791 -1.341 4.550 1.00 88.25 108 LEU A C 1
ATOM 808 O O . LEU A 1 108 ? -15.980 -0.153 4.787 1.00 88.25 108 LEU A O 1
ATOM 812 N N . ALA A 1 109 ? -16.743 -2.127 4.038 1.00 88.38 109 ALA A N 1
ATOM 813 C CA . ALA A 1 109 ? -18.075 -1.642 3.682 1.00 88.38 109 ALA A CA 1
ATOM 814 C C . ALA A 1 109 ? -18.828 -1.063 4.892 1.00 88.38 109 ALA A C 1
ATOM 816 O O . ALA A 1 109 ? -19.452 -0.011 4.789 1.00 88.38 109 ALA A O 1
ATOM 817 N N . SER A 1 110 ? -18.728 -1.705 6.062 1.00 88.56 110 SER A N 1
ATOM 818 C CA . SER A 1 110 ? -19.380 -1.202 7.280 1.00 88.56 110 SER A CA 1
ATOM 819 C C . SER A 1 110 ? -18.775 0.104 7.810 1.00 88.56 110 SER A C 1
ATOM 821 O O . SER A 1 110 ? -19.473 0.866 8.473 1.00 88.56 110 SER A O 1
ATOM 823 N N . LEU A 1 111 ? -17.504 0.389 7.498 1.00 87.88 111 LEU A N 1
ATOM 824 C CA . LEU A 1 111 ? -16.834 1.636 7.881 1.00 87.88 111 LEU A CA 1
ATOM 825 C C . LEU A 1 111 ? -17.182 2.815 6.964 1.00 87.88 111 LEU A C 1
ATOM 827 O O . LEU A 1 111 ? -16.925 3.961 7.326 1.00 87.88 111 LEU A O 1
ATOM 831 N N . MET A 1 112 ? -17.774 2.550 5.798 1.00 87.06 112 MET A N 1
ATOM 832 C CA . MET A 1 112 ? -18.144 3.567 4.816 1.00 87.06 112 MET A CA 1
ATOM 833 C C . MET A 1 112 ? -19.652 3.532 4.528 1.00 87.06 112 MET A C 1
ATOM 835 O O . MET A 1 112 ? -20.064 3.187 3.415 1.00 87.06 112 MET A O 1
ATOM 839 N N . PRO A 1 113 ? -20.507 3.893 5.504 1.00 80.38 113 PRO A N 1
ATOM 840 C CA . PRO A 1 113 ? -21.946 3.935 5.281 1.00 80.38 113 PRO A CA 1
ATOM 841 C C . PRO A 1 113 ? -22.265 4.943 4.167 1.00 80.38 113 PRO A C 1
ATOM 843 O O . PRO A 1 113 ? -22.016 6.138 4.302 1.00 80.38 113 PRO A O 1
ATOM 846 N N . GLY A 1 114 ? -22.793 4.448 3.046 1.00 79.25 114 GLY A N 1
ATOM 847 C CA . GLY A 1 114 ? -23.122 5.262 1.872 1.00 79.25 114 GLY A CA 1
ATOM 848 C C . GLY A 1 114 ? -22.059 5.299 0.770 1.00 79.25 114 GLY A C 1
ATOM 849 O O . GLY A 1 114 ? -22.266 6.000 -0.222 1.00 79.25 114 GLY A O 1
ATOM 850 N N . ALA A 1 115 ? -20.962 4.539 0.882 1.00 72.38 115 ALA A N 1
ATOM 851 C CA . ALA A 1 115 ? -20.105 4.277 -0.272 1.00 72.38 115 ALA A CA 1
ATOM 852 C C . ALA A 1 115 ? -20.918 3.538 -1.343 1.00 72.38 115 ALA A C 1
ATOM 854 O O . ALA A 1 115 ? -21.464 2.463 -1.091 1.00 72.38 115 ALA A O 1
ATOM 855 N N . LYS A 1 116 ? -21.040 4.138 -2.530 1.00 64.44 116 LYS A N 1
ATOM 856 C CA . LYS A 1 116 ? -21.639 3.453 -3.676 1.00 64.44 116 LYS A CA 1
ATOM 857 C C . LYS A 1 116 ? -20.660 2.380 -4.150 1.00 64.44 116 LYS A C 1
ATOM 859 O O . LYS A 1 116 ? -19.480 2.683 -4.315 1.00 64.44 116 LYS A O 1
ATOM 864 N N . ALA A 1 117 ? -21.166 1.156 -4.289 1.00 56.03 117 ALA A N 1
ATOM 865 C CA . ALA A 1 117 ? -20.455 0.047 -4.916 1.00 56.03 117 ALA A CA 1
ATOM 866 C C . ALA A 1 117 ? -20.200 0.329 -6.401 1.00 56.03 117 ALA A C 1
ATOM 868 O O . ALA A 1 117 ? -21.041 1.036 -7.011 1.00 56.03 117 ALA A O 1
#